Protein AF-A0A3M1AA50-F1 (afdb_monomer)

Foldseek 3Di:
DPPDPVVCVVVCVVPVVPDDDDDQDQDDDDDLLVSLVSCVVPDDQADADEADDSRLSSRVNNCVVCVVRHPHYYD

pLDDT: mean 95.78, std 5.89, range [61.62, 98.69]

Secondary structure (DSSP, 8-state):
---SGGGGHHHHHHHTTTS--------S-SSHHHHHHHHHHHS-SSEEEE--THHHHHHHHHHHH-GGGEEEEE-

Solvent-accessible surface area (backbone atoms only — not comparable to full-atom values): 4658 Å² total; per-residue (Å²): 133,83,88,53,72,71,69,47,43,72,59,45,67,61,47,49,77,83,39,95,75,82,80,79,84,81,69,96,58,98,42,60,67,58,38,21,52,56,43,61,73,71,48,69,84,61,42,71,46,72,22,61,71,74,46,25,55,30,45,52,50,36,41,71,75,39,49,92,30,46,78,45,80,48,110

Mean predicted aligned error: 2.52 Å

Nearest PDB structures (foldseek):
  6k5e-assembly2_F  TM=9.077E-01  e=7.851E-03  Klebsiella pneumoniae
  6k5e-assembly1_E  TM=9.143E-01  e=8.924E-03  Klebsiella pneumoniae
  6k5e-assembly2_D  TM=8.876E-01  e=1.153E-02  Klebsiella pneumoniae
  1m33-assembly1_A  TM=9.367E-01  e=3.891E-02  Escherichia coli
  6k5e-assembly1_A  TM=8.053E-01  e=2.331E-02  Klebsiella pneumoniae

Radius of gyration: 11.92 Å; Cα contacts (8 Å, |Δi|>4): 66; chains: 1; bounding box: 30×21×29 Å

Structure (mmCIF, N/CA/C/O backbone):
data_AF-A0A3M1AA50-F1
#
_entry.id   AF-A0A3M1AA50-F1
#
loop_
_atom_site.group_PDB
_atom_site.id
_atom_site.type_symbol
_atom_site.label_atom_id
_atom_site.label_alt_id
_atom_site.label_comp_id
_atom_site.label_asym_id
_atom_site.label_entity_id
_atom_site.label_seq_id
_atom_site.pdbx_PDB_ins_code
_atom_site.Cartn_x
_atom_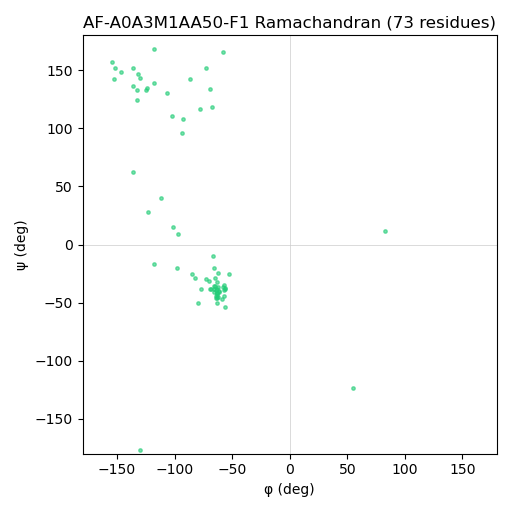site.Cartn_y
_atom_site.Cartn_z
_atom_site.occupancy
_atom_site.B_iso_or_equiv
_atom_site.auth_seq_id
_atom_site.auth_comp_id
_atom_site.auth_asym_id
_atom_site.auth_atom_id
_atom_site.pdbx_PDB_model_num
ATOM 1 N N . MET A 1 1 ? 18.993 7.676 6.232 1.00 61.62 1 MET A N 1
ATOM 2 C CA . MET A 1 1 ? 17.753 8.104 5.547 1.00 61.62 1 MET A CA 1
ATOM 3 C C . MET A 1 1 ? 16.602 7.272 6.101 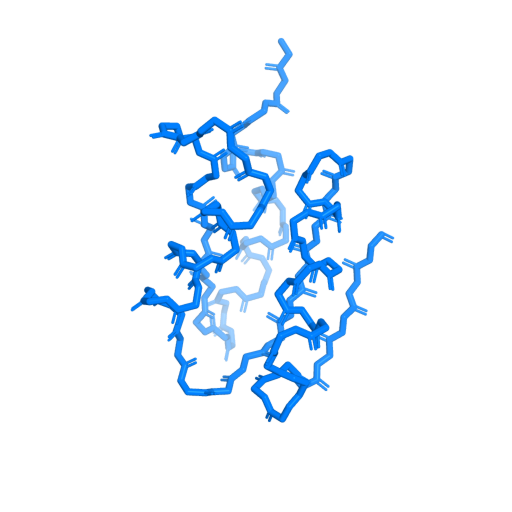1.00 61.62 1 MET A C 1
ATOM 5 O O . MET A 1 1 ? 16.824 6.093 6.342 1.00 61.62 1 MET A O 1
ATOM 9 N N . MET A 1 2 ? 15.441 7.866 6.391 1.00 66.94 2 MET A N 1
ATOM 10 C CA . MET A 1 2 ? 14.293 7.157 6.980 1.00 66.94 2 MET A CA 1
ATOM 11 C C . MET A 1 2 ? 13.366 6.678 5.851 1.00 66.94 2 MET A C 1
ATOM 13 O O . MET A 1 2 ? 12.565 7.456 5.348 1.00 66.94 2 MET A O 1
ATOM 17 N N . CYS A 1 3 ? 13.530 5.422 5.425 1.00 81.06 3 CYS A N 1
ATOM 18 C CA . CYS A 1 3 ? 12.798 4.802 4.304 1.00 81.06 3 CYS A CA 1
ATOM 19 C C . CYS A 1 3 ? 12.055 3.526 4.738 1.00 81.06 3 CYS A C 1
ATOM 21 O O . CYS A 1 3 ? 11.882 2.598 3.955 1.00 81.06 3 CYS A O 1
ATOM 23 N N . ASP A 1 4 ? 11.674 3.459 6.010 1.00 88.00 4 ASP A N 1
ATOM 24 C CA . ASP A 1 4 ? 10.951 2.337 6.602 1.00 88.00 4 ASP A CA 1
ATOM 25 C C . ASP A 1 4 ? 9.724 2.841 7.369 1.00 88.00 4 ASP A C 1
ATOM 27 O O . ASP A 1 4 ? 9.428 4.039 7.380 1.00 88.00 4 ASP A O 1
ATOM 31 N N . ALA A 1 5 ? 9.009 1.925 8.023 1.00 91.19 5 ALA A N 1
ATOM 32 C CA . ALA A 1 5 ? 7.764 2.209 8.729 1.00 91.19 5 ALA A CA 1
ATOM 33 C C . ALA A 1 5 ? 7.851 3.368 9.738 1.00 91.19 5 ALA A C 1
ATOM 35 O O . ALA A 1 5 ? 6.841 4.024 9.993 1.00 91.19 5 ALA A O 1
ATOM 36 N N . ARG A 1 6 ? 9.041 3.676 10.274 1.00 93.94 6 ARG A N 1
ATOM 37 C CA . ARG A 1 6 ? 9.231 4.780 11.229 1.00 93.94 6 ARG A CA 1
ATOM 38 C C . ARG A 1 6 ? 8.904 6.149 10.636 1.00 93.94 6 ARG A C 1
ATOM 40 O O . ARG A 1 6 ? 8.528 7.040 11.390 1.00 93.94 6 ARG A O 1
ATOM 47 N N . LEU A 1 7 ? 8.983 6.303 9.313 1.00 93.81 7 LEU A N 1
ATOM 48 C CA . LEU A 1 7 ? 8.575 7.524 8.615 1.00 93.81 7 LEU A CA 1
ATOM 49 C C . LEU A 1 7 ? 7.112 7.898 8.903 1.00 93.81 7 LEU A C 1
ATOM 51 O O . LEU A 1 7 ? 6.786 9.077 9.003 1.00 93.81 7 LEU A O 1
ATOM 55 N N . PHE A 1 8 ? 6.248 6.894 9.070 1.00 95.06 8 PHE A N 1
ATOM 56 C CA . PHE A 1 8 ? 4.819 7.063 9.329 1.00 95.06 8 PHE A CA 1
ATOM 57 C C . PHE A 1 8 ? 4.458 6.856 10.805 1.00 95.06 8 PHE A C 1
ATOM 59 O O . PHE A 1 8 ? 3.287 6.640 11.123 1.00 95.06 8 PHE A O 1
ATOM 66 N N . ALA A 1 9 ? 5.435 6.868 11.721 1.00 95.88 9 ALA A N 1
ATOM 67 C CA . ALA A 1 9 ? 5.182 6.583 13.133 1.00 95.88 9 ALA A CA 1
ATOM 68 C C . ALA A 1 9 ? 4.121 7.514 13.761 1.00 95.88 9 ALA A C 1
ATOM 70 O O . ALA A 1 9 ? 3.219 6.985 14.414 1.00 95.88 9 ALA A O 1
ATOM 71 N N . PRO A 1 10 ? 4.133 8.846 13.536 1.00 96.12 10 PRO A N 1
ATOM 72 C CA . PRO A 1 10 ? 3.093 9.727 14.072 1.00 96.12 10 PRO A CA 1
ATOM 73 C C . PRO A 1 10 ? 1.692 9.404 13.533 1.00 96.12 10 PRO A C 1
ATOM 75 O O . PRO A 1 10 ? 0.742 9.299 14.304 1.00 96.12 10 PRO A O 1
ATOM 78 N N . GLN A 1 11 ? 1.562 9.190 12.220 1.00 96.50 11 GLN A N 1
ATOM 79 C CA . GLN A 1 11 ? 0.288 8.857 11.576 1.00 96.50 11 GLN A CA 1
ATOM 80 C C . GLN A 1 11 ? -0.225 7.496 12.043 1.00 96.50 11 GLN A C 1
ATOM 82 O O . GLN A 1 11 ? -1.411 7.344 12.309 1.00 96.50 11 GLN A O 1
ATOM 87 N N . THR A 1 12 ? 0.668 6.516 12.183 1.00 97.00 12 THR A N 1
ATOM 88 C CA . THR A 1 12 ? 0.321 5.184 12.687 1.00 97.00 12 THR A CA 1
ATOM 89 C C . THR A 1 12 ? -0.180 5.275 14.124 1.00 97.00 12 THR A C 1
ATOM 91 O O . THR A 1 12 ? -1.219 4.702 14.433 1.00 97.00 12 THR A O 1
ATOM 94 N N . ALA A 1 13 ? 0.507 6.021 14.994 1.00 97.50 13 ALA A N 1
ATOM 95 C CA . ALA A 1 13 ? 0.119 6.175 16.396 1.00 97.50 13 ALA A CA 1
ATOM 96 C C . ALA A 1 13 ? -1.257 6.838 16.572 1.00 97.50 13 ALA A C 1
ATOM 98 O O . ALA A 1 13 ? -2.006 6.447 17.466 1.00 97.50 13 ALA A O 1
ATOM 99 N N . GLU A 1 14 ? -1.598 7.811 15.725 1.00 97.75 14 GLU A N 1
ATOM 100 C CA . GLU A 1 14 ? -2.895 8.487 15.797 1.00 97.75 14 GLU A CA 1
ATOM 101 C C . GLU A 1 14 ? -4.013 7.657 15.152 1.00 97.75 14 GLU A C 1
ATOM 103 O O . GLU A 1 14 ? -5.038 7.397 15.776 1.00 97.75 14 GLU A O 1
ATOM 108 N N . LEU A 1 15 ? -3.807 7.171 13.924 1.00 97.25 15 LEU A N 1
ATOM 109 C CA . LEU A 1 15 ? -4.851 6.484 13.157 1.00 97.25 15 LEU A CA 1
ATOM 110 C C . LEU A 1 15 ? -5.169 5.085 13.692 1.00 97.25 15 LEU A C 1
ATOM 112 O O . LEU A 1 15 ? -6.311 4.642 13.570 1.00 97.25 15 LEU A O 1
ATOM 116 N N . SER A 1 16 ? -4.190 4.396 14.293 1.00 97.62 16 SER A N 1
ATOM 117 C CA . SER A 1 16 ? -4.372 3.026 14.803 1.00 97.62 16 SER A CA 1
ATOM 118 C C . SER A 1 16 ? -5.334 2.913 15.986 1.00 97.62 16 SER A C 1
ATOM 120 O O . SER A 1 16 ? -5.721 1.805 16.348 1.00 97.62 16 SER A O 1
ATOM 122 N N . ARG A 1 17 ? -5.750 4.044 16.569 1.00 97.19 17 ARG A N 1
ATOM 123 C CA . ARG A 1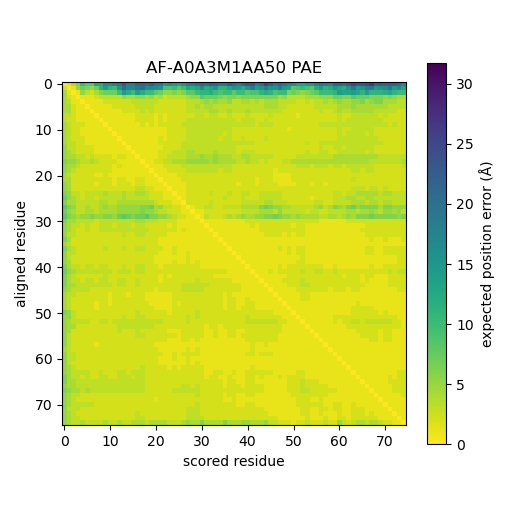 17 ? -6.782 4.088 17.612 1.00 97.19 17 ARG A CA 1
ATOM 124 C C . ARG A 1 17 ? -8.151 3.670 17.082 1.00 97.19 17 ARG A C 1
ATOM 126 O O . ARG A 1 17 ? -8.868 2.951 17.770 1.00 97.19 17 ARG A O 1
ATOM 133 N N . ASP A 1 18 ? -8.461 4.079 15.852 1.00 97.88 18 ASP A N 1
ATOM 134 C CA . ASP A 1 18 ? -9.786 3.907 15.245 1.00 97.88 18 ASP A CA 1
ATOM 135 C C . ASP A 1 18 ? -9.762 3.031 13.980 1.00 97.88 18 ASP A C 1
ATOM 137 O O . ASP A 1 18 ? -10.802 2.548 13.534 1.00 97.88 18 ASP A O 1
ATOM 141 N N . HIS A 1 19 ? -8.585 2.815 13.380 1.00 96.81 19 HIS A N 1
ATOM 142 C CA . HIS A 1 19 ? -8.438 2.127 12.097 1.00 96.81 19 HIS A CA 1
ATOM 143 C C . HIS A 1 19 ? -7.353 1.051 12.145 1.00 96.81 19 HIS A C 1
ATOM 145 O O . HIS A 1 19 ? -6.305 1.219 12.762 1.00 96.81 19 HIS A O 1
ATOM 151 N N . ALA A 1 20 ? -7.547 -0.036 11.397 1.00 97.06 20 ALA A N 1
ATOM 152 C CA . ALA A 1 20 ? -6.450 -0.951 11.104 1.00 97.06 20 ALA A CA 1
ATOM 153 C C . ALA A 1 20 ? -5.433 -0.248 10.187 1.00 97.06 20 ALA A C 1
ATOM 155 O O . ALA A 1 20 ? -5.765 0.130 9.063 1.00 97.06 20 ALA A O 1
ATOM 156 N N . VAL A 1 21 ? -4.198 -0.083 10.663 1.00 97.50 21 VAL A N 1
ATOM 157 C CA . VAL A 1 21 ? -3.108 0.544 9.903 1.00 97.50 21 VAL A CA 1
ATOM 158 C C . VAL A 1 21 ? -2.121 -0.526 9.453 1.00 97.50 21 VAL A C 1
ATOM 160 O O . VAL A 1 21 ? -1.663 -1.337 10.254 1.00 97.50 21 VAL A O 1
ATOM 163 N N . GLN A 1 22 ? -1.782 -0.514 8.165 1.00 96.94 22 GLN A N 1
ATOM 164 C CA . GLN A 1 22 ? -0.781 -1.395 7.570 1.00 96.94 22 GLN A CA 1
ATOM 165 C C . GLN A 1 22 ? 0.273 -0.545 6.862 1.00 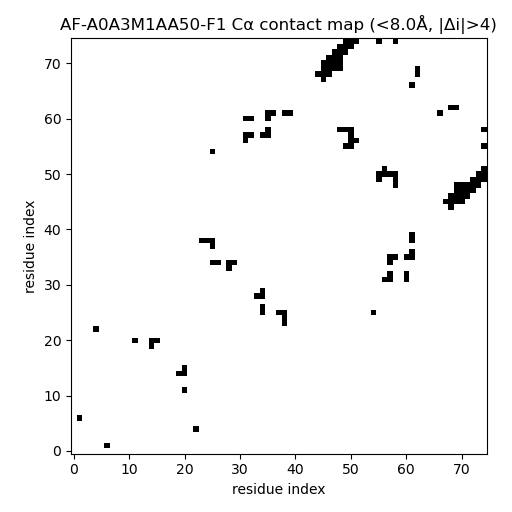96.94 22 GLN A C 1
ATOM 167 O O . GLN A 1 22 ? -0.068 0.352 6.094 1.00 96.94 22 GLN A O 1
ATOM 172 N N . VAL A 1 23 ? 1.551 -0.843 7.098 1.00 96.19 23 VAL A N 1
ATOM 173 C CA . VAL A 1 23 ? 2.656 -0.268 6.324 1.00 96.19 23 VAL A CA 1
ATOM 174 C C . VAL A 1 23 ? 3.121 -1.321 5.332 1.00 96.19 23 VAL A C 1
ATOM 176 O O . VAL A 1 23 ? 3.684 -2.342 5.724 1.00 96.19 23 VAL A O 1
ATOM 179 N N . ALA A 1 24 ? 2.871 -1.080 4.048 1.00 95.38 24 ALA A N 1
ATOM 180 C CA . ALA A 1 24 ? 3.265 -2.009 3.004 1.00 95.38 24 ALA A CA 1
ATOM 181 C C . ALA A 1 24 ? 4.791 -2.044 2.834 1.00 95.38 24 ALA A C 1
ATOM 183 O O . ALA A 1 24 ? 5.447 -1.004 2.731 1.00 95.38 24 ALA A O 1
ATOM 184 N N . CYS A 1 25 ? 5.355 -3.249 2.756 1.00 92.25 25 CYS A N 1
ATOM 185 C CA . CYS A 1 25 ? 6.735 -3.430 2.329 1.00 92.25 25 CYS A CA 1
ATOM 186 C C . CYS A 1 25 ? 6.798 -3.305 0.803 1.00 92.25 25 CYS A C 1
ATOM 188 O O . CYS A 1 25 ? 6.204 -4.113 0.095 1.00 92.25 25 CYS A O 1
ATOM 190 N N . ILE A 1 26 ? 7.510 -2.295 0.306 1.00 93.88 26 ILE A N 1
ATOM 191 C CA . ILE A 1 26 ? 7.666 -2.028 -1.133 1.00 93.88 26 ILE A CA 1
ATOM 192 C C . ILE A 1 26 ? 9.109 -2.269 -1.600 1.00 93.88 26 ILE A C 1
ATOM 194 O O . ILE A 1 26 ? 9.669 -1.499 -2.378 1.00 93.88 26 ILE A O 1
ATOM 198 N N . THR A 1 27 ? 9.728 -3.331 -1.085 1.00 92.31 27 THR A N 1
ATOM 199 C CA . THR A 1 27 ? 11.068 -3.792 -1.472 1.00 92.31 27 THR A CA 1
ATOM 200 C C . THR A 1 27 ? 10.995 -5.197 -2.073 1.00 92.31 27 THR A C 1
ATOM 202 O O . THR A 1 27 ? 9.967 -5.865 -1.987 1.00 92.31 27 THR A O 1
ATOM 205 N N . GLY A 1 28 ? 12.086 -5.659 -2.691 1.00 91.56 28 GLY A N 1
ATOM 206 C CA . GLY A 1 28 ? 12.196 -7.042 -3.175 1.00 91.56 28 GLY A CA 1
ATOM 207 C C . GLY A 1 28 ? 11.558 -7.317 -4.539 1.00 91.56 28 GLY A C 1
ATOM 208 O O . GLY A 1 28 ? 11.449 -8.479 -4.919 1.00 91.56 28 GLY A O 1
ATOM 209 N N . ALA A 1 29 ? 11.168 -6.279 -5.282 1.00 95.19 29 ALA A N 1
ATOM 210 C CA . ALA A 1 29 ? 10.785 -6.400 -6.684 1.00 95.19 29 ALA A CA 1
ATOM 211 C C . ALA A 1 29 ? 11.390 -5.269 -7.524 1.00 95.19 29 ALA A C 1
ATOM 213 O O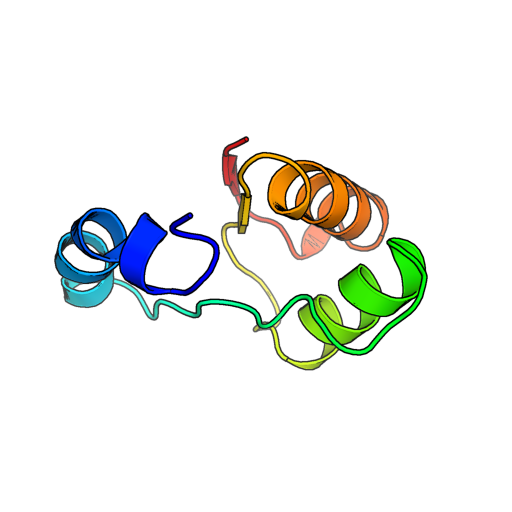 . ALA A 1 29 ? 11.590 -4.157 -7.035 1.00 95.19 29 ALA A O 1
ATOM 214 N N . ASP A 1 30 ? 11.617 -5.556 -8.805 1.00 94.81 30 ASP A N 1
ATOM 215 C CA . ASP A 1 30 ? 12.378 -4.689 -9.715 1.00 94.81 30 ASP A CA 1
ATOM 216 C C . ASP A 1 30 ? 11.492 -3.775 -10.580 1.00 94.81 30 ASP A C 1
ATOM 218 O O . ASP A 1 30 ? 11.964 -3.132 -11.517 1.00 94.81 30 ASP A O 1
ATOM 222 N N . SER A 1 31 ? 10.186 -3.712 -10.302 1.00 97.94 31 SER A N 1
ATOM 223 C CA . SER A 1 31 ? 9.264 -2.828 -11.021 1.00 97.94 31 SER A CA 1
ATOM 224 C C . SER A 1 31 ? 8.140 -2.304 -10.132 1.00 97.94 31 SER A C 1
ATOM 226 O O . SER A 1 31 ? 7.659 -2.999 -9.238 1.00 97.94 31 SER A O 1
ATOM 228 N N . ILE A 1 32 ? 7.670 -1.087 -10.429 1.00 98.31 32 ILE A N 1
ATOM 229 C CA . ILE A 1 32 ? 6.512 -0.467 -9.762 1.00 98.31 32 ILE A CA 1
ATOM 230 C C . ILE A 1 32 ? 5.264 -1.351 -9.892 1.00 98.31 32 ILE A C 1
ATOM 232 O O . ILE A 1 32 ? 4.526 -1.510 -8.926 1.00 98.31 32 ILE A O 1
ATOM 236 N N . ALA A 1 33 ? 5.080 -1.975 -11.058 1.00 98.19 33 ALA A N 1
ATOM 237 C CA . ALA A 1 33 ? 4.015 -2.933 -11.329 1.00 98.19 33 ALA A CA 1
ATOM 238 C C . ALA A 1 33 ? 4.013 -4.107 -10.336 1.00 98.19 33 ALA A C 1
ATOM 240 O O . ALA A 1 33 ? 3.006 -4.364 -9.682 1.00 98.19 33 ALA A O 1
ATOM 241 N N . ALA A 1 34 ? 5.158 -4.780 -10.186 1.00 98.31 34 ALA A N 1
ATOM 242 C CA . ALA A 1 34 ? 5.292 -5.916 -9.277 1.00 98.31 34 ALA A CA 1
ATOM 243 C C . ALA A 1 34 ? 5.135 -5.503 -7.804 1.00 98.31 34 ALA A C 1
ATOM 245 O O . ALA A 1 34 ? 4.539 -6.235 -7.015 1.00 98.31 34 ALA A O 1
ATOM 246 N N . LEU A 1 35 ? 5.620 -4.312 -7.434 1.00 98.38 35 LEU A N 1
ATOM 247 C CA . LEU A 1 35 ? 5.396 -3.758 -6.099 1.00 98.38 35 LEU A CA 1
ATOM 248 C C . LEU A 1 35 ? 3.909 -3.482 -5.845 1.00 98.38 35 LEU A C 1
ATOM 250 O O . LEU A 1 35 ? 3.400 -3.842 -4.788 1.00 98.38 35 LEU A O 1
ATOM 254 N N . ALA A 1 36 ? 3.192 -2.896 -6.806 1.00 98.44 36 ALA A N 1
ATOM 255 C CA . ALA A 1 36 ? 1.757 -2.650 -6.691 1.00 98.44 36 ALA A CA 1
ATOM 256 C C . ALA A 1 36 ? 0.958 -3.956 -6.544 1.00 98.44 36 ALA A C 1
ATOM 258 O O . ALA A 1 36 ? 0.056 -4.026 -5.708 1.00 98.44 36 ALA A O 1
ATOM 259 N N . ASP A 1 37 ? 1.324 -5.005 -7.284 1.00 97.81 37 ASP A N 1
ATOM 260 C CA . ASP A 1 37 ? 0.701 -6.327 -7.158 1.00 97.81 37 ASP A CA 1
ATOM 261 C C . ASP A 1 37 ? 0.935 -6.933 -5.764 1.00 97.81 37 ASP A C 1
ATOM 263 O O . ASP A 1 37 ? -0.002 -7.444 -5.146 1.00 97.81 37 ASP A O 1
ATOM 267 N N . ALA A 1 38 ? 2.148 -6.804 -5.213 1.00 97.88 38 ALA A N 1
ATOM 268 C CA . ALA A 1 38 ? 2.461 -7.253 -3.854 1.00 97.88 38 ALA A CA 1
ATOM 269 C C . ALA A 1 38 ? 1.655 -6.492 -2.779 1.00 97.88 38 ALA A C 1
ATOM 271 O O . ALA A 1 38 ? 1.166 -7.094 -1.814 1.00 97.88 38 ALA A O 1
ATOM 272 N N . VAL A 1 39 ? 1.449 -5.182 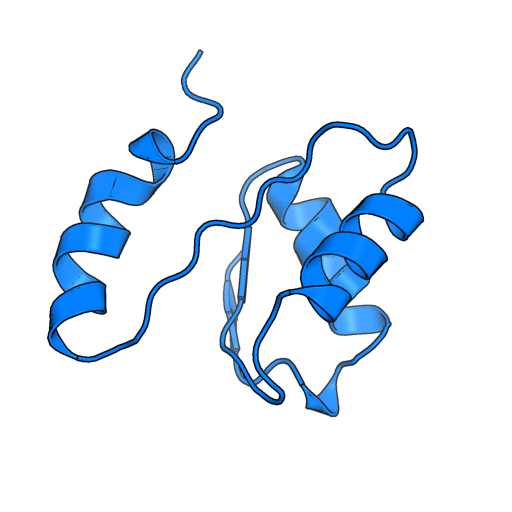-2.961 1.00 98.00 39 VAL A N 1
ATOM 273 C CA . VAL A 1 39 ? 0.568 -4.387 -2.089 1.00 98.00 39 VAL A CA 1
ATOM 274 C C . VAL A 1 39 ? -0.872 -4.888 -2.195 1.00 98.00 39 VAL A C 1
ATOM 276 O O . VAL A 1 39 ? -1.498 -5.178 -1.179 1.00 98.00 39 VAL A O 1
ATOM 279 N N . LEU A 1 40 ? -1.404 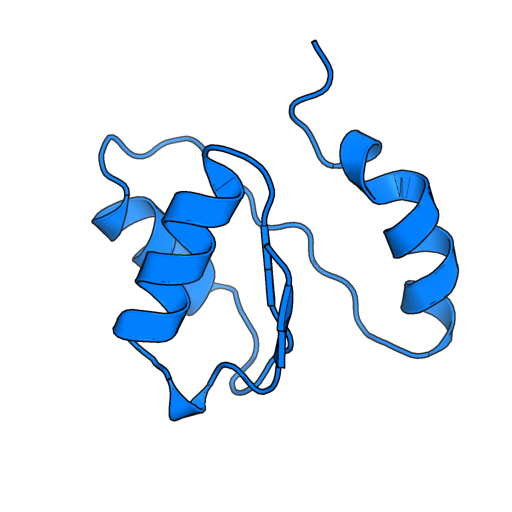-5.047 -3.408 1.00 98.12 40 LEU A N 1
ATOM 280 C CA . LEU A 1 40 ? -2.789 -5.476 -3.629 1.00 98.12 40 LEU A CA 1
ATOM 281 C C . LEU A 1 40 ? -3.083 -6.882 -3.095 1.00 98.12 40 LEU A C 1
ATOM 283 O O . LEU A 1 40 ? -4.219 -7.128 -2.672 1.00 98.12 40 LEU A O 1
ATOM 287 N N . ALA A 1 41 ? -2.091 -7.776 -3.117 1.00 97.38 41 ALA A N 1
ATOM 288 C CA . ALA A 1 41 ? -2.193 -9.138 -2.601 1.00 97.38 41 ALA A CA 1
ATOM 289 C C . ALA A 1 41 ? -2.290 -9.197 -1.068 1.00 97.38 41 ALA A C 1
ATOM 291 O O . ALA A 1 41 ? -2.934 -10.097 -0.533 1.00 97.38 41 ALA A O 1
ATOM 292 N N . SER A 1 42 ? -1.670 -8.246 -0.363 1.00 96.06 42 SER A N 1
ATOM 293 C CA . SER A 1 42 ? -1.682 -8.183 1.107 1.00 96.06 42 SER A CA 1
ATOM 294 C C . SER A 1 42 ? -2.728 -7.216 1.676 1.00 96.06 42 SER A C 1
ATOM 296 O O . SER A 1 42 ? -3.132 -7.358 2.830 1.00 96.06 42 SER A O 1
ATOM 298 N N . ALA A 1 43 ? -3.200 -6.258 0.875 1.00 97.62 43 ALA A N 1
ATOM 299 C CA . ALA A 1 43 ? -4.165 -5.256 1.305 1.00 97.62 43 ALA A CA 1
ATOM 300 C C . ALA A 1 43 ? -5.592 -5.824 1.487 1.00 97.62 43 ALA A C 1
ATOM 302 O O . ALA A 1 43 ? -6.003 -6.733 0.758 1.00 97.62 43 ALA A O 1
ATOM 303 N N . PRO A 1 44 ? -6.413 -5.233 2.379 1.00 97.56 44 PRO A N 1
ATOM 304 C CA . PRO A 1 44 ? -7.836 -5.557 2.510 1.00 97.56 44 PRO A CA 1
ATOM 305 C C . PRO A 1 44 ? -8.624 -5.354 1.202 1.00 97.56 44 PRO A C 1
ATOM 307 O O . PRO A 1 44 ? -8.158 -4.651 0.301 1.00 97.56 44 PRO A O 1
ATOM 310 N N . PRO A 1 45 ? -9.860 -5.879 1.077 1.00 97.81 45 PRO A N 1
ATOM 311 C CA . PRO A 1 45 ? -10.673 -5.681 -0.125 1.00 97.81 45 PRO A CA 1
ATOM 312 C C . PRO A 1 45 ? -10.897 -4.205 -0.482 1.00 97.81 45 PRO A C 1
ATOM 314 O O . PRO A 1 45 ? -10.835 -3.861 -1.657 1.00 97.81 45 PRO A O 1
ATOM 317 N N . ARG A 1 46 ? -11.094 -3.330 0.517 1.00 98.19 46 ARG A N 1
ATOM 318 C CA . ARG A 1 46 ? -11.188 -1.870 0.352 1.00 98.19 46 ARG A CA 1
ATOM 319 C C . ARG A 1 46 ? -10.374 -1.157 1.429 1.00 98.19 46 ARG A C 1
ATOM 321 O O . ARG A 1 46 ? -10.454 -1.542 2.592 1.00 98.19 46 ARG A O 1
ATOM 328 N N . PHE A 1 47 ? -9.617 -0.128 1.062 1.00 98.62 47 PHE A N 1
ATOM 329 C CA . PHE A 1 47 ? -8.704 0.572 1.970 1.00 98.62 47 PHE A CA 1
ATOM 330 C C . PHE A 1 47 ? -8.447 2.019 1.527 1.00 98.62 47 PHE A C 1
ATOM 332 O O . PHE A 1 47 ? -8.600 2.359 0.356 1.00 98.62 47 PHE A O 1
ATOM 339 N N . ALA A 1 48 ? -8.049 2.873 2.472 1.00 98.38 48 ALA A N 1
ATOM 340 C CA . ALA A 1 48 ? -7.454 4.173 2.167 1.00 98.38 48 ALA A CA 1
ATOM 341 C C . ALA A 1 48 ? -5.942 3.997 1.968 1.00 98.38 48 ALA A C 1
ATOM 343 O O . ALA A 1 48 ? -5.323 3.198 2.671 1.00 98.38 48 ALA A O 1
ATOM 344 N N . LEU A 1 49 ? -5.355 4.727 1.021 1.00 98.31 49 LEU A N 1
ATOM 345 C CA . LEU A 1 49 ? -3.957 4.569 0.628 1.00 98.31 49 LEU A CA 1
ATOM 346 C C . LEU A 1 49 ? -3.191 5.886 0.762 1.00 98.31 49 LEU A C 1
ATOM 348 O O . LEU A 1 49 ? -3.663 6.935 0.325 1.00 98.31 49 LEU A O 1
ATOM 352 N N . ALA A 1 50 ? -1.993 5.814 1.337 1.00 97.88 50 ALA A N 1
ATOM 353 C CA . ALA A 1 50 ? -1.057 6.927 1.408 1.00 97.88 50 ALA A CA 1
ATOM 354 C C . ALA A 1 50 ? 0.331 6.490 0.924 1.00 97.88 50 ALA A C 1
ATOM 356 O O . ALA A 1 50 ? 0.747 5.363 1.199 1.00 97.88 50 ALA A O 1
ATOM 357 N N . GLY A 1 51 ? 1.057 7.367 0.229 1.00 96.94 51 GLY A N 1
ATOM 358 C CA . GLY A 1 51 ? 2.404 7.070 -0.260 1.00 96.94 51 GLY A CA 1
ATOM 359 C C . GLY A 1 51 ? 3.261 8.323 -0.407 1.00 96.94 51 GLY A C 1
ATOM 360 O O . GLY A 1 51 ? 2.765 9.356 -0.820 1.00 96.94 51 GLY A O 1
ATOM 361 N N . LEU A 1 52 ? 4.555 8.225 -0.089 1.00 96.06 52 LEU A N 1
ATOM 362 C CA . LEU A 1 52 ? 5.530 9.314 -0.229 1.00 96.06 52 LEU A CA 1
ATOM 363 C C . LEU A 1 52 ? 6.625 8.916 -1.223 1.00 96.06 52 LEU A C 1
ATOM 365 O O . LEU A 1 52 ? 7.139 7.798 -1.151 1.00 96.06 52 LEU A O 1
ATOM 369 N N . SER A 1 53 ? 7.057 9.842 -2.086 1.00 95.06 53 SER A N 1
ATOM 370 C CA . SER A 1 53 ? 8.186 9.633 -3.011 1.00 95.06 53 SER A CA 1
ATOM 371 C C . SER A 1 53 ? 7.973 8.377 -3.878 1.00 95.06 53 SER A C 1
ATOM 373 O O . SER A 1 53 ? 6.926 8.256 -4.512 1.00 95.06 53 SER A O 1
ATOM 375 N N . MET A 1 54 ? 8.895 7.406 -3.879 1.00 95.31 54 MET A N 1
ATOM 376 C CA . MET A 1 54 ? 8.706 6.120 -4.568 1.00 95.31 54 MET A CA 1
ATOM 377 C C . MET A 1 54 ? 7.437 5.388 -4.106 1.00 95.31 54 MET A C 1
ATOM 379 O O . MET A 1 54 ? 6.731 4.811 -4.928 1.00 95.31 54 MET A O 1
ATOM 383 N N . GLY A 1 55 ? 7.093 5.462 -2.816 1.00 96.88 55 GLY A N 1
ATOM 384 C CA . GLY A 1 55 ? 5.837 4.914 -2.302 1.00 96.88 55 GLY A CA 1
ATOM 385 C C . GLY A 1 55 ? 4.602 5.623 -2.863 1.00 96.88 55 GLY A C 1
ATOM 386 O O . GLY A 1 55 ? 3.572 4.984 -3.037 1.00 96.88 55 GLY A O 1
ATOM 387 N N . GLY A 1 56 ? 4.708 6.909 -3.212 1.00 97.69 56 GLY A N 1
ATOM 388 C CA . GLY A 1 56 ? 3.653 7.649 -3.909 1.00 97.69 56 GLY A CA 1
ATOM 389 C C . GLY A 1 56 ? 3.460 7.168 -5.350 1.00 97.69 56 GLY A C 1
ATOM 390 O O . GLY A 1 56 ? 2.331 7.006 -5.802 1.00 97.69 56 GLY A O 1
ATOM 391 N N . ILE A 1 57 ? 4.553 6.842 -6.049 1.00 98.25 57 ILE A N 1
ATOM 392 C CA . ILE A 1 57 ? 4.502 6.253 -7.399 1.00 98.25 57 ILE A CA 1
ATOM 393 C C . ILE A 1 57 ? 3.834 4.871 -7.359 1.00 98.25 57 ILE A C 1
ATOM 395 O O . ILE A 1 57 ? 2.927 4.606 -8.145 1.00 98.25 57 ILE A O 1
ATOM 399 N N . VAL A 1 58 ? 4.217 4.018 -6.402 1.00 98.38 58 VAL A N 1
ATOM 400 C CA . VAL A 1 58 ? 3.554 2.719 -6.183 1.00 98.38 58 VAL A CA 1
ATOM 401 C C . VAL A 1 58 ? 2.078 2.909 -5.821 1.00 98.38 58 VAL A C 1
ATOM 403 O O . VAL A 1 58 ? 1.229 2.186 -6.333 1.00 98.38 58 VAL A O 1
ATOM 406 N N . ALA A 1 59 ? 1.740 3.901 -4.992 1.00 98.50 59 ALA A N 1
ATOM 407 C CA . ALA A 1 59 ? 0.356 4.175 -4.614 1.00 98.50 59 ALA A CA 1
ATOM 408 C C . ALA A 1 59 ? -0.518 4.613 -5.803 1.00 98.50 59 ALA A C 1
ATOM 410 O O . ALA A 1 59 ? -1.662 4.169 -5.911 1.00 98.50 59 ALA A O 1
ATOM 411 N N . MET A 1 60 ? 0.016 5.428 -6.719 1.00 98.56 60 MET A N 1
ATOM 412 C CA . MET A 1 60 ? -0.676 5.780 -7.966 1.00 98.56 60 MET A CA 1
ATOM 413 C C . MET A 1 60 ? -0.911 4.555 -8.857 1.00 98.56 60 MET A C 1
ATOM 415 O O . MET A 1 60 ? -2.008 4.401 -9.389 1.00 98.56 60 MET A O 1
ATOM 419 N N . GLU A 1 61 ? 0.070 3.654 -8.975 1.00 98.62 61 GLU A N 1
ATOM 420 C CA . GLU A 1 61 ? -0.081 2.406 -9.737 1.00 98.62 61 GLU A CA 1
ATOM 421 C C . GLU A 1 61 ? -1.159 1.492 -9.126 1.00 98.62 61 GLU A C 1
ATOM 423 O O . GLU A 1 61 ? -2.012 0.967 -9.841 1.00 98.62 61 GLU A O 1
ATOM 428 N N . VAL A 1 62 ? -1.181 1.346 -7.795 1.00 98.69 62 VAL A N 1
ATOM 429 C CA . VAL A 1 62 ? -2.224 0.594 -7.072 1.00 98.69 62 VAL A CA 1
ATOM 430 C C . VAL A 1 62 ? -3.613 1.176 -7.353 1.00 98.69 62 VAL A C 1
ATOM 432 O O . VAL A 1 62 ? -4.540 0.427 -7.671 1.00 98.69 62 VAL A O 1
ATOM 435 N N . ALA A 1 63 ? -3.758 2.503 -7.271 1.00 98.44 63 ALA A N 1
ATOM 436 C CA . ALA A 1 63 ? -5.021 3.185 -7.542 1.00 98.44 63 ALA A CA 1
ATOM 437 C C . ALA A 1 63 ? -5.460 3.052 -9.010 1.00 98.44 63 ALA A C 1
ATOM 439 O O . ALA A 1 63 ? -6.650 2.906 -9.273 1.00 98.44 63 ALA A O 1
ATOM 440 N N . GLY A 1 64 ? -4.517 3.048 -9.956 1.00 98.25 64 GLY A N 1
ATOM 441 C CA . GLY A 1 64 ? -4.801 2.822 -11.374 1.00 98.25 64 GLY A CA 1
ATOM 442 C C . GLY A 1 64 ? -5.263 1.394 -11.680 1.00 98.25 64 GLY A C 1
ATOM 443 O O . GLY A 1 64 ? -6.167 1.203 -12.491 1.00 98.25 64 GLY A O 1
ATOM 444 N N . ARG A 1 65 ? -4.682 0.388 -11.014 1.00 98.38 65 ARG A N 1
ATOM 445 C CA . ARG A 1 65 ? -5.015 -1.034 -11.223 1.00 98.38 65 ARG A CA 1
ATOM 446 C C . ARG A 1 65 ? -6.321 -1.462 -10.570 1.00 98.38 65 ARG A C 1
ATOM 448 O O . ARG A 1 65 ? -7.033 -2.296 -11.122 1.00 98.38 65 ARG A O 1
ATOM 455 N N . ALA A 1 66 ? -6.610 -0.948 -9.377 1.00 98.19 66 ALA A N 1
ATOM 456 C CA . ALA A 1 66 ? -7.768 -1.361 -8.590 1.00 98.19 66 ALA A CA 1
ATOM 457 C C . ALA A 1 66 ? -8.498 -0.157 -7.965 1.00 98.19 66 ALA A C 1
ATOM 459 O O . ALA A 1 66 ? -8.594 -0.070 -6.735 1.00 98.19 66 ALA A O 1
ATOM 460 N N . PRO A 1 67 ? -9.038 0.764 -8.786 1.00 98.06 67 PRO A N 1
ATOM 461 C CA . PRO A 1 67 ? -9.652 2.000 -8.300 1.00 98.06 67 PRO A CA 1
ATOM 462 C C . PRO A 1 67 ? -10.805 1.741 -7.322 1.00 98.06 67 PRO A C 1
ATOM 464 O O . PRO A 1 67 ? -10.909 2.421 -6.306 1.00 98.06 67 PRO A O 1
ATOM 467 N N . ASP A 1 68 ? -11.605 0.693 -7.544 1.00 98.44 68 ASP A N 1
ATOM 468 C CA . ASP A 1 68 ? -12.739 0.341 -6.673 1.00 98.44 68 ASP A CA 1
ATOM 469 C C . ASP A 1 68 ? -12.319 -0.105 -5.258 1.00 98.44 68 ASP A C 1
ATOM 471 O O . ASP A 1 68 ? -13.114 -0.066 -4.308 1.00 98.44 68 ASP A O 1
ATOM 475 N N . ARG A 1 69 ? -11.055 -0.524 -5.098 1.00 98.50 69 ARG A N 1
ATOM 476 C CA . ARG A 1 69 ? -10.480 -0.920 -3.805 1.00 98.50 69 ARG A CA 1
ATOM 477 C C . ARG A 1 69 ? -9.951 0.280 -3.015 1.00 98.50 69 ARG A C 1
ATOM 479 O O . ARG A 1 69 ? -9.923 0.210 -1.786 1.00 98.50 69 ARG A O 1
ATOM 486 N N . VAL A 1 70 ? -9.572 1.380 -3.671 1.00 98.50 70 VAL A N 1
ATOM 487 C CA . VAL A 1 70 ? -8.985 2.561 -3.015 1.00 98.50 70 VAL A CA 1
ATOM 488 C C . VAL A 1 70 ? -10.078 3.572 -2.666 1.00 98.50 70 VAL A C 1
ATOM 490 O O . VAL A 1 70 ? -10.634 4.244 -3.526 1.00 98.50 70 VAL A O 1
ATOM 493 N N . THR A 1 71 ? -10.402 3.707 -1.379 1.00 98.31 71 THR A N 1
ATOM 494 C CA . THR A 1 71 ? -11.494 4.584 -0.914 1.00 98.31 71 THR A CA 1
ATOM 495 C C . THR A 1 71 ? -11.080 6.047 -0.777 1.00 98.31 71 THR A C 1
ATOM 497 O O . THR A 1 71 ? -11.924 6.936 -0.895 1.00 98.31 71 THR A O 1
ATOM 500 N N . ARG A 1 72 ? -9.796 6.301 -0.497 1.00 97.94 72 ARG A N 1
ATOM 501 C CA . ARG A 1 72 ? -9.158 7.623 -0.389 1.00 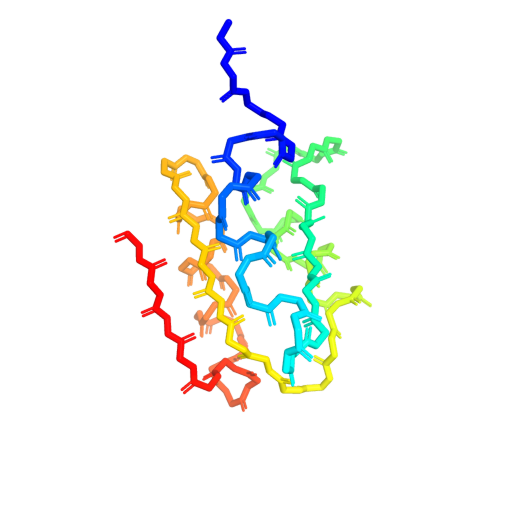97.94 72 ARG A CA 1
ATOM 502 C C . ARG A 1 72 ? -7.681 7.502 -0.759 1.00 97.94 72 ARG A C 1
ATOM 504 O O . ARG A 1 72 ? -7.088 6.451 -0.522 1.00 97.94 72 ARG A O 1
ATOM 511 N N . LEU A 1 73 ? -7.097 8.581 -1.278 1.00 97.81 73 LEU A N 1
ATOM 512 C CA . LEU A 1 73 ? -5.696 8.642 -1.695 1.00 97.81 73 LEU A CA 1
ATOM 513 C C . LEU A 1 73 ? -5.021 9.909 -1.144 1.00 97.81 73 LEU A C 1
ATOM 515 O O . LEU A 1 73 ? -5.593 10.993 -1.252 1.00 97.81 73 LEU A O 1
ATOM 519 N N . ALA A 1 74 ? -3.823 9.769 -0.571 1.00 97.62 74 ALA A N 1
ATOM 520 C CA . ALA A 1 74 ? -2.972 10.871 -0.109 1.00 97.62 74 ALA A CA 1
ATOM 521 C C . ALA A 1 74 ? -1.523 10.673 -0.597 1.00 97.62 74 ALA A C 1
ATOM 523 O O . ALA A 1 74 ? -0.931 9.624 -0.339 1.00 97.62 74 ALA A O 1
ATOM 524 N N . LEU A 1 75 ? -0.963 11.657 -1.308 1.00 94.75 75 LEU A N 1
ATOM 525 C CA . 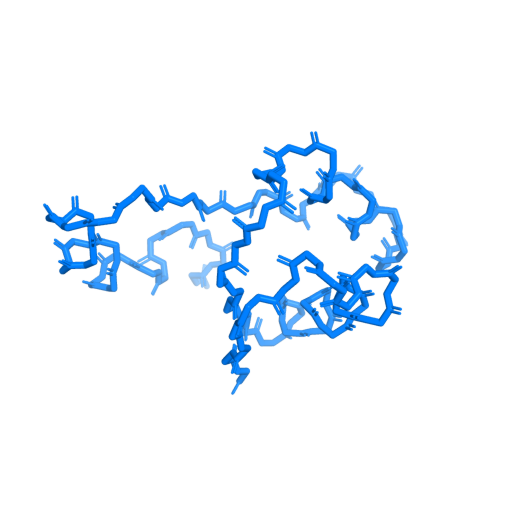LEU A 1 75 ? 0.344 11.584 -1.980 1.00 94.75 75 LEU A CA 1
ATOM 526 C C . LEU A 1 75 ? 1.215 12.801 -1.656 1.00 94.75 75 LEU A C 1
ATOM 528 O O . LEU A 1 75 ? 0.624 13.893 -1.497 1.00 94.75 75 LEU A O 1
#

Sequence (75 aa):
MMCDARLFAPQTAELSRDHAVQVACITGADSIAALADAVLASAPPRFALAGLSMGGIVAMEVAGRAPDRVTRLAL